Protein AF-A0A482UUP2-F1 (afdb_monomer_lite)

Structure (mmCIF, N/CA/C/O backbone):
data_AF-A0A482UUP2-F1
#
_entry.id   AF-A0A482UUP2-F1
#
loop_
_atom_site.group_PDB
_atom_site.id
_atom_site.type_symbol
_atom_site.label_atom_id
_atom_site.label_alt_id
_atom_site.label_comp_id
_atom_site.label_asym_id
_atom_site.label_entity_id
_atom_site.label_seq_id
_atom_site.pdbx_PDB_ins_code
_atom_site.Cartn_x
_atom_site.Cartn_y
_atom_site.Cartn_z
_atom_site.occupancy
_atom_site.B_iso_or_equiv
_atom_site.auth_seq_id
_atom_site.auth_comp_id
_atom_site.auth_asym_id
_atom_site.auth_atom_id
_atom_site.pdbx_PDB_model_num
ATOM 1 N N . MET A 1 1 ? -12.641 14.342 15.164 1.00 55.00 1 MET A N 1
ATOM 2 C CA . MET A 1 1 ? -12.255 13.342 14.143 1.00 55.00 1 MET A CA 1
ATOM 3 C C . MET A 1 1 ? -11.892 12.062 14.895 1.00 55.00 1 MET A C 1
ATOM 5 O O . MET A 1 1 ? -10.738 11.858 15.226 1.00 55.00 1 MET A O 1
ATOM 9 N N . GLU A 1 2 ? -12.896 11.275 15.295 1.00 82.50 2 GLU A N 1
ATOM 10 C CA . GLU A 1 2 ? -12.756 10.237 16.344 1.00 82.50 2 GLU A CA 1
ATOM 11 C C . GLU A 1 2 ? -12.435 8.827 15.820 1.00 82.50 2 GLU A C 1
ATOM 13 O O . GLU A 1 2 ? -12.237 7.910 16.610 1.00 82.50 2 GLU A O 1
ATOM 18 N N . LEU A 1 3 ? -12.377 8.633 14.499 1.00 93.75 3 LEU A N 1
ATOM 19 C CA . LEU A 1 3 ? -12.258 7.299 13.899 1.00 93.75 3 LEU A CA 1
ATOM 20 C C . LEU A 1 3 ? -10.816 6.786 13.815 1.00 93.75 3 LEU A C 1
ATOM 22 O O . LEU A 1 3 ? -10.605 5.584 13.927 1.00 93.75 3 LEU A O 1
ATOM 26 N N . ILE A 1 4 ? -9.821 7.665 13.654 1.00 95.31 4 ILE A N 1
ATOM 27 C CA . ILE A 1 4 ? -8.411 7.243 13.561 1.00 95.31 4 ILE A CA 1
ATOM 28 C C . ILE A 1 4 ? -7.958 6.548 14.855 1.00 95.31 4 ILE A C 1
ATOM 30 O O . ILE A 1 4 ? -7.448 5.435 14.751 1.00 95.31 4 ILE A O 1
ATOM 34 N N . PRO A 1 5 ? -8.197 7.097 16.068 1.00 96.44 5 PRO A N 1
ATOM 35 C CA . PRO A 1 5 ? -7.845 6.397 17.305 1.00 96.44 5 PRO A CA 1
ATOM 36 C C . PRO A 1 5 ? -8.550 5.041 17.452 1.00 96.44 5 PRO A C 1
ATOM 38 O O . PRO A 1 5 ? -7.939 4.089 17.929 1.00 96.44 5 PRO A O 1
ATOM 41 N N . GLN A 1 6 ? -9.804 4.930 16.996 1.00 96.94 6 GLN A N 1
ATOM 42 C CA . GLN A 1 6 ? -10.548 3.664 17.012 1.00 96.94 6 GLN A CA 1
ATOM 43 C C . GLN A 1 6 ? -9.904 2.629 16.086 1.00 96.94 6 GLN A C 1
ATOM 45 O O . GLN A 1 6 ? -9.666 1.500 16.509 1.00 96.94 6 GLN A O 1
ATOM 50 N N . VAL A 1 7 ? -9.537 3.024 14.860 1.00 97.06 7 VAL A N 1
ATOM 51 C CA . VAL A 1 7 ? -8.781 2.162 13.941 1.00 97.06 7 VAL A CA 1
ATOM 52 C C . VAL A 1 7 ? -7.454 1.743 14.572 1.00 97.06 7 VAL A C 1
ATOM 54 O O . VAL A 1 7 ? -7.186 0.551 14.659 1.00 97.06 7 VAL A O 1
ATOM 57 N N . ARG A 1 8 ? -6.660 2.696 15.081 1.00 96.62 8 ARG A N 1
ATOM 58 C CA . ARG A 1 8 ? -5.367 2.427 15.736 1.00 96.62 8 ARG A CA 1
ATOM 59 C C . ARG A 1 8 ? -5.500 1.394 16.852 1.00 96.62 8 ARG A C 1
ATOM 61 O O . ARG A 1 8 ? -4.713 0.455 16.901 1.00 96.62 8 ARG A O 1
ATOM 68 N N . SER A 1 9 ? -6.513 1.540 17.707 1.00 96.81 9 SER A N 1
ATOM 69 C CA . SER A 1 9 ? -6.756 0.619 18.824 1.00 96.81 9 SER A CA 1
ATOM 70 C C . SER A 1 9 ? -7.158 -0.797 18.399 1.00 96.81 9 SER A C 1
ATOM 72 O O . SER A 1 9 ? -6.972 -1.732 19.172 1.00 96.81 9 SER A O 1
ATOM 74 N N . ALA A 1 10 ? -7.706 -0.960 17.192 1.00 97.12 10 ALA A N 1
ATOM 75 C CA . ALA A 1 10 ? -8.168 -2.241 16.663 1.00 97.12 10 ALA A CA 1
ATOM 76 C C . ALA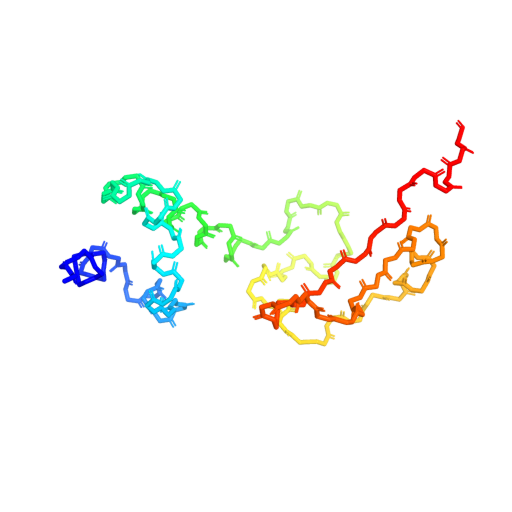 A 1 10 ? -7.127 -2.961 15.785 1.00 97.12 10 ALA A C 1
ATOM 78 O O . ALA A 1 10 ? -7.302 -4.138 15.471 1.00 97.12 10 ALA A O 1
ATOM 79 N N . LEU A 1 11 ? -6.065 -2.270 15.362 1.00 96.94 11 LEU A N 1
ATOM 80 C CA . LEU A 1 11 ? -4.982 -2.837 14.559 1.00 96.94 11 LEU A CA 1
ATOM 81 C C . LEU A 1 11 ? -3.878 -3.426 15.444 1.00 96.94 11 LEU A C 1
ATOM 83 O O . LEU A 1 11 ? -3.666 -2.992 16.576 1.00 96.94 11 LEU A O 1
ATOM 87 N N . SER A 1 12 ? -3.133 -4.394 14.904 1.00 96.94 12 SER A N 1
ATOM 88 C CA . SER A 1 12 ? -1.919 -4.887 15.558 1.00 96.94 12 SER A CA 1
ATOM 89 C C . SER A 1 12 ? -0.839 -3.799 15.609 1.00 96.94 12 SER A C 1
ATOM 91 O O . SER A 1 12 ? -0.843 -2.846 14.825 1.00 96.94 12 SER A O 1
ATOM 93 N N . GLU A 1 13 ? 0.112 -3.942 16.531 1.00 96.94 13 GLU A N 1
ATOM 94 C CA . GLU A 1 13 ? 1.255 -3.027 16.658 1.00 96.94 13 GLU A CA 1
ATOM 95 C C . GLU A 1 13 ? 2.096 -2.965 15.372 1.00 96.94 13 GLU A C 1
ATOM 97 O O . GLU A 1 13 ? 2.530 -1.891 14.955 1.00 96.94 13 GLU A O 1
ATOM 102 N N . GLU A 1 14 ? 2.249 -4.104 14.696 1.00 96.19 14 GLU A N 1
ATOM 103 C CA . GLU A 1 14 ? 2.981 -4.212 13.434 1.00 96.19 14 GLU A CA 1
ATOM 104 C C . GLU A 1 14 ? 2.333 -3.367 12.326 1.00 96.19 14 GLU A C 1
ATOM 106 O O . GLU A 1 14 ? 2.991 -2.518 11.728 1.00 96.19 14 GLU A O 1
ATOM 111 N N . ILE A 1 15 ? 1.017 -3.513 12.114 1.00 96.69 15 ILE A N 1
ATOM 112 C CA . ILE A 1 15 ? 0.279 -2.703 11.131 1.00 96.69 15 ILE A CA 1
ATOM 113 C C . ILE A 1 15 ? 0.359 -1.221 11.505 1.00 96.69 15 ILE A C 1
ATOM 115 O O . ILE A 1 15 ? 0.538 -0.362 10.643 1.00 96.69 15 ILE A O 1
ATOM 119 N N . ASN A 1 16 ? 0.232 -0.914 12.798 1.00 96.44 16 ASN A N 1
ATOM 120 C CA . ASN A 1 16 ? 0.292 0.457 13.279 1.00 96.44 16 ASN A CA 1
ATOM 121 C C . ASN A 1 16 ? 1.639 1.128 12.990 1.00 96.44 16 ASN A C 1
ATOM 123 O O . ASN A 1 16 ? 1.655 2.320 12.687 1.00 96.44 16 ASN A O 1
ATOM 127 N N . THR A 1 17 ? 2.736 0.377 13.051 1.00 95.31 17 THR A N 1
ATOM 128 C CA . THR A 1 17 ? 4.087 0.882 12.774 1.00 95.31 17 THR A CA 1
ATOM 129 C C . THR A 1 17 ? 4.295 1.173 11.286 1.00 95.31 17 THR A C 1
ATOM 131 O O . THR A 1 17 ? 4.951 2.148 10.932 1.00 95.31 17 THR A O 1
ATOM 134 N N . GLU A 1 18 ? 3.686 0.376 10.407 1.00 94.50 18 GLU A N 1
ATOM 135 C CA . GLU A 1 18 ? 3.831 0.503 8.950 1.00 94.50 18 GLU A CA 1
ATOM 136 C C . GLU A 1 18 ? 2.933 1.577 8.317 1.00 94.50 18 GLU A C 1
ATOM 138 O O . GLU A 1 18 ? 3.063 1.876 7.129 1.00 94.50 18 GLU A O 1
ATOM 143 N N . MET A 1 19 ? 2.006 2.160 9.080 1.00 93.88 19 MET A N 1
ATOM 144 C CA . MET A 1 19 ? 1.001 3.082 8.554 1.00 93.88 19 MET A CA 1
ATOM 145 C C . MET A 1 19 ? 1.018 4.430 9.262 1.00 93.88 19 MET A C 1
ATOM 147 O O . MET A 1 19 ? 0.947 4.516 10.489 1.00 93.88 19 MET A O 1
ATOM 151 N N . SER A 1 20 ? 0.990 5.508 8.481 1.00 95.69 20 SER A N 1
ATOM 152 C CA . SER A 1 20 ? 0.724 6.848 8.999 1.00 95.69 20 SER A CA 1
ATOM 153 C C . SER A 1 20 ? -0.778 7.080 9.221 1.00 95.69 20 SER A C 1
ATOM 155 O O . SER A 1 20 ? -1.635 6.363 8.697 1.00 95.69 20 SER A O 1
ATOM 157 N N . ASP A 1 21 ? -1.131 8.131 9.965 1.00 96.12 21 ASP A N 1
ATOM 158 C CA . ASP A 1 21 ? -2.537 8.538 10.117 1.00 96.12 21 ASP A CA 1
ATOM 159 C C . ASP A 1 21 ? -3.161 8.959 8.779 1.00 96.12 21 ASP A C 1
ATOM 161 O O . ASP A 1 21 ? -4.366 8.793 8.566 1.00 96.12 21 ASP A O 1
ATOM 165 N N . PHE A 1 22 ? -2.339 9.458 7.851 1.00 96.06 22 PHE A N 1
ATOM 166 C CA . PHE A 1 22 ? -2.773 9.777 6.497 1.00 96.06 22 PHE A CA 1
ATOM 167 C C . PHE A 1 22 ? -3.161 8.511 5.724 1.00 96.06 22 PHE A C 1
ATOM 169 O O . PHE A 1 22 ? -4.192 8.501 5.051 1.00 96.06 22 PHE A O 1
ATOM 176 N N . ASP A 1 23 ? -2.412 7.416 5.876 1.00 95.75 23 ASP A N 1
ATOM 177 C CA . ASP A 1 23 ? -2.759 6.134 5.255 1.00 95.75 23 ASP A CA 1
ATOM 178 C C . ASP A 1 23 ? -4.085 5.600 5.799 1.00 95.75 23 ASP A C 1
ATOM 180 O O . ASP A 1 23 ? -4.974 5.252 5.021 1.00 95.75 23 ASP A O 1
ATOM 184 N N . ILE A 1 24 ? -4.282 5.636 7.122 1.00 96.75 24 ILE A N 1
ATOM 185 C CA . ILE A 1 24 ? -5.557 5.256 7.756 1.00 96.75 24 ILE A CA 1
ATOM 186 C C . ILE A 1 24 ? -6.719 6.095 7.209 1.00 96.75 24 ILE A C 1
ATOM 188 O O . ILE A 1 24 ? -7.779 5.550 6.883 1.00 96.75 24 ILE A O 1
ATOM 192 N N . CYS A 1 25 ? -6.524 7.408 7.049 1.00 96.88 25 CYS A N 1
ATOM 193 C CA . CYS A 1 25 ? -7.525 8.284 6.443 1.00 96.88 25 CYS A CA 1
ATOM 194 C C . CYS A 1 25 ? -7.917 7.827 5.033 1.00 96.88 25 CYS A C 1
ATOM 196 O O . CY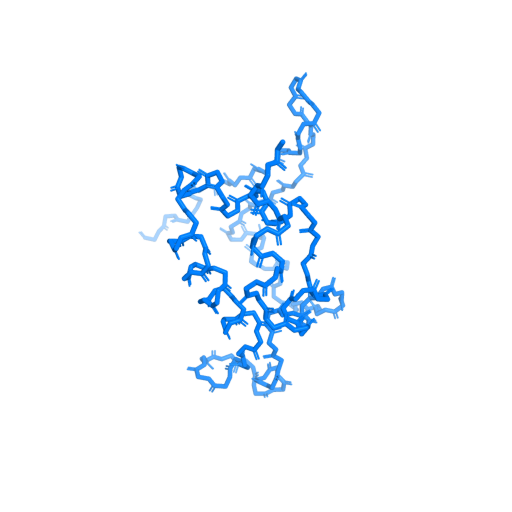S A 1 25 ? -9.104 7.840 4.702 1.00 96.88 25 CYS A O 1
ATOM 198 N N . ARG A 1 26 ? -6.959 7.385 4.209 1.00 96.88 26 ARG A N 1
ATOM 199 C CA . ARG A 1 26 ? -7.245 6.898 2.848 1.00 96.88 26 ARG A CA 1
ATOM 200 C C . ARG A 1 26 ? -8.169 5.682 2.869 1.00 96.88 26 ARG A C 1
ATOM 202 O O . ARG A 1 26 ? -9.119 5.642 2.087 1.00 96.88 26 ARG A O 1
ATOM 209 N N . PHE A 1 27 ? -7.948 4.733 3.780 1.00 97.81 27 PHE A N 1
ATOM 210 C CA . PHE A 1 27 ? -8.815 3.558 3.929 1.00 97.81 27 PHE A CA 1
ATOM 211 C C . PHE A 1 27 ? -10.216 3.926 4.427 1.00 97.81 27 PHE A C 1
ATOM 213 O O . PHE A 1 27 ? -11.205 3.460 3.857 1.00 97.81 27 PHE A O 1
ATOM 220 N N . LEU A 1 28 ? -10.305 4.815 5.423 1.00 97.69 28 LEU A N 1
ATOM 221 C CA . LEU A 1 28 ? -11.582 5.323 5.931 1.00 97.69 28 LEU A CA 1
ATOM 222 C C . LEU A 1 28 ? -12.397 5.988 4.817 1.00 97.69 28 LEU A C 1
ATOM 224 O O . LEU A 1 28 ? -13.557 5.635 4.604 1.00 97.69 28 LEU A O 1
ATOM 228 N N . VAL A 1 29 ? -11.791 6.898 4.050 1.00 97.12 29 VAL A N 1
ATOM 229 C CA . VAL A 1 29 ? -12.463 7.580 2.933 1.00 97.12 29 VAL A CA 1
ATOM 230 C C . VAL A 1 29 ? -12.900 6.578 1.860 1.00 97.12 29 VAL A C 1
ATOM 232 O O . VAL A 1 29 ? -14.049 6.615 1.420 1.00 97.12 29 VAL A O 1
ATOM 235 N N . ALA A 1 30 ? -12.039 5.621 1.497 1.00 97.56 30 ALA A N 1
ATOM 236 C CA . ALA A 1 30 ? -12.337 4.596 0.491 1.00 97.56 30 ALA A CA 1
ATOM 237 C C . ALA A 1 30 ? -13.488 3.646 0.877 1.00 97.56 30 ALA A C 1
ATOM 239 O O . ALA A 1 30 ? -13.987 2.895 0.032 1.00 97.56 30 ALA A O 1
ATOM 240 N N . ARG A 1 31 ? -13.904 3.638 2.147 1.00 97.62 31 ARG A N 1
ATOM 241 C CA . ARG A 1 31 ? -15.014 2.824 2.663 1.00 97.62 31 ARG A CA 1
ATOM 242 C C . ARG A 1 31 ? -16.167 3.660 3.211 1.00 97.62 31 ARG A C 1
ATOM 244 O O . ARG A 1 31 ? -17.022 3.121 3.910 1.00 97.62 31 ARG A O 1
ATOM 251 N N . GLY A 1 32 ? -16.221 4.950 2.873 1.00 96.75 32 GLY A N 1
ATOM 252 C CA . GLY A 1 32 ? -17.295 5.845 3.309 1.00 96.75 32 GLY A CA 1
ATOM 253 C C . GLY A 1 32 ? -17.333 6.017 4.828 1.00 96.75 32 GLY A C 1
ATOM 254 O O . GLY A 1 32 ? -18.407 6.027 5.419 1.00 96.75 32 GLY A O 1
ATOM 255 N N . CYS A 1 33 ? -16.158 6.076 5.459 1.00 96.56 33 CYS A N 1
ATOM 256 C CA . CYS A 1 33 ? -15.956 6.154 6.907 1.00 96.56 33 CYS A CA 1
ATOM 257 C C . CYS A 1 33 ? -16.570 4.984 7.700 1.00 96.56 33 CYS A C 1
ATOM 259 O O . CYS A 1 33 ? -16.793 5.102 8.903 1.00 96.56 33 CYS A O 1
ATOM 261 N N . ASN A 1 34 ? -16.829 3.844 7.051 1.00 97.62 34 ASN A N 1
ATOM 262 C CA . ASN A 1 34 ? -17.263 2.629 7.731 1.00 97.62 34 ASN A CA 1
ATOM 263 C C . ASN A 1 34 ? -16.064 1.942 8.404 1.00 97.62 34 ASN A C 1
ATOM 265 O O . ASN A 1 34 ? -15.147 1.493 7.713 1.00 97.62 34 ASN A O 1
ATOM 269 N N . LEU A 1 35 ? -16.080 1.862 9.737 1.00 96.94 35 LEU A N 1
ATOM 270 C CA . LEU A 1 35 ? -14.961 1.360 10.537 1.00 96.94 35 LEU A CA 1
ATOM 271 C C . LEU A 1 35 ? -14.601 -0.093 10.193 1.00 96.94 35 LEU A C 1
ATOM 273 O O . LEU A 1 35 ? -13.465 -0.358 9.804 1.00 96.94 35 LEU A O 1
ATOM 277 N N . ASP A 1 36 ? -15.572 -1.005 10.247 1.00 97.50 36 ASP A N 1
ATOM 278 C CA . ASP A 1 36 ? -15.345 -2.443 10.044 1.00 97.50 36 ASP A CA 1
ATOM 279 C C . ASP A 1 36 ? -14.784 -2.747 8.652 1.00 97.50 36 ASP A C 1
ATOM 281 O O . ASP A 1 36 ? -13.786 -3.450 8.509 1.00 97.50 36 ASP A O 1
ATOM 285 N N . LYS A 1 37 ? -15.368 -2.146 7.608 1.00 98.19 37 LYS A N 1
ATOM 286 C CA . LYS A 1 37 ? -14.886 -2.308 6.228 1.00 98.19 37 LYS A CA 1
ATOM 287 C C . LYS A 1 37 ? -13.499 -1.708 6.022 1.00 98.19 37 LYS A C 1
ATOM 289 O O . LYS A 1 37 ? -12.750 -2.182 5.167 1.00 98.19 37 LYS A O 1
ATOM 294 N N . SER A 1 38 ? -13.170 -0.647 6.758 1.00 98.31 38 SER A N 1
ATOM 295 C CA . SER A 1 38 ? -11.839 -0.038 6.711 1.00 98.31 38 SER A CA 1
ATOM 296 C C . SER A 1 38 ? -10.812 -0.962 7.353 1.00 98.31 38 SER A C 1
ATOM 298 O O . SER A 1 38 ? -9.789 -1.233 6.734 1.00 98.31 38 SER A O 1
ATOM 300 N N . LEU A 1 39 ? -11.114 -1.520 8.529 1.00 98.25 39 LEU A N 1
ATOM 301 C CA . LEU A 1 39 ? -10.268 -2.510 9.201 1.00 98.25 39 LEU A CA 1
ATOM 302 C C . LEU A 1 39 ? -10.076 -3.767 8.348 1.00 98.25 39 LEU A C 1
ATOM 304 O O . LEU A 1 39 ? -8.953 -4.245 8.202 1.00 98.25 39 LEU A O 1
ATOM 308 N N . GLU A 1 40 ? -11.140 -4.282 7.732 1.00 98.44 40 GLU A N 1
ATOM 309 C CA . GLU A 1 40 ? -11.053 -5.419 6.812 1.00 98.44 40 GLU A CA 1
ATOM 310 C C . GLU A 1 40 ? -10.115 -5.112 5.632 1.00 98.44 40 GLU A C 1
ATOM 312 O O . GLU A 1 40 ? -9.266 -5.930 5.274 1.00 98.44 40 GLU A O 1
ATOM 317 N N . MET A 1 41 ? -10.235 -3.922 5.034 1.00 98.31 41 MET A N 1
ATOM 318 C CA . MET A 1 41 ? -9.384 -3.514 3.918 1.00 98.31 41 MET A CA 1
ATOM 319 C C . MET A 1 41 ? -7.924 -3.318 4.338 1.00 98.31 41 MET A C 1
ATOM 321 O O . MET A 1 41 ? -7.038 -3.737 3.597 1.00 98.31 41 MET A O 1
ATOM 325 N N . ILE A 1 42 ? -7.675 -2.725 5.508 1.00 98.31 42 ILE A N 1
ATOM 326 C CA . ILE A 1 42 ? -6.326 -2.535 6.056 1.00 98.31 42 ILE A CA 1
ATOM 327 C C . ILE A 1 42 ? -5.653 -3.888 6.280 1.00 98.31 42 ILE A C 1
ATOM 329 O O . ILE A 1 42 ? -4.531 -4.090 5.827 1.00 98.31 42 ILE A O 1
ATOM 333 N N . ASN A 1 43 ? -6.351 -4.844 6.897 1.00 97.94 43 ASN A N 1
ATOM 334 C CA . ASN A 1 43 ? -5.806 -6.183 7.113 1.00 97.94 43 ASN A CA 1
ATOM 335 C C . ASN A 1 43 ? -5.474 -6.883 5.787 1.00 97.94 43 ASN A C 1
ATOM 337 O O . ASN A 1 43 ? -4.392 -7.446 5.641 1.00 97.94 43 ASN A O 1
ATOM 341 N N . LYS A 1 44 ? -6.358 -6.803 4.782 1.00 97.75 44 LYS A N 1
ATOM 342 C CA . LYS A 1 44 ? -6.083 -7.364 3.447 1.00 97.75 44 LYS A CA 1
ATOM 343 C C . LYS A 1 44 ? -4.889 -6.694 2.769 1.00 97.75 44 LYS A C 1
ATOM 345 O O . LYS A 1 44 ? -4.070 -7.385 2.167 1.00 97.75 44 LYS A O 1
ATOM 350 N N . TRP A 1 45 ? -4.791 -5.367 2.861 1.00 97.00 45 TRP A N 1
ATOM 351 C CA . TRP A 1 45 ? -3.646 -4.625 2.342 1.00 97.00 45 TRP A CA 1
ATOM 352 C C . TRP A 1 45 ? -2.355 -5.060 3.030 1.00 97.00 45 TRP A C 1
ATOM 354 O O . TRP A 1 45 ? -1.382 -5.329 2.339 1.00 97.00 45 TRP A O 1
ATOM 364 N N . PHE A 1 46 ? -2.358 -5.196 4.355 1.00 97.19 46 PHE A N 1
ATOM 365 C CA . PHE A 1 46 ? -1.170 -5.569 5.111 1.00 97.19 46 PHE A CA 1
ATOM 366 C C . PHE A 1 46 ? -0.684 -6.983 4.780 1.00 97.19 46 PHE A C 1
ATOM 368 O O . PHE A 1 46 ? 0.511 -7.197 4.577 1.00 97.19 46 PHE A O 1
ATOM 375 N N . VAL A 1 47 ? -1.617 -7.933 4.644 1.00 95.62 47 VAL A N 1
ATOM 376 C CA . VAL A 1 47 ? -1.309 -9.288 4.166 1.00 95.62 47 VAL A CA 1
ATOM 377 C C . VAL A 1 47 ? -0.643 -9.229 2.796 1.00 95.62 47 VAL A C 1
ATOM 379 O O . VAL A 1 47 ? 0.382 -9.862 2.603 1.00 95.62 47 VAL A O 1
ATOM 382 N N . TRP A 1 48 ? -1.178 -8.455 1.849 1.00 94.19 48 TRP A N 1
ATOM 383 C CA . TRP A 1 48 ? -0.546 -8.293 0.536 1.00 94.19 48 TRP A CA 1
ATOM 384 C C . TRP A 1 48 ? 0.830 -7.615 0.627 1.00 94.19 48 TRP A C 1
ATOM 386 O O . TRP A 1 48 ? 1.786 -8.093 0.028 1.00 94.19 48 TRP A O 1
ATOM 396 N N . TYR A 1 49 ? 0.939 -6.539 1.404 1.00 93.62 49 TYR A N 1
ATOM 397 C CA . TYR A 1 49 ? 2.141 -5.718 1.562 1.00 93.62 49 TYR A CA 1
ATOM 398 C C . TYR A 1 49 ? 3.331 -6.505 2.129 1.00 93.62 49 TYR A C 1
ATOM 400 O O . TYR A 1 49 ? 4.478 -6.223 1.787 1.00 93.62 49 TYR A O 1
ATOM 408 N N . THR A 1 50 ? 3.049 -7.519 2.947 1.00 93.50 50 THR A N 1
ATOM 409 C CA . THR A 1 50 ? 4.040 -8.406 3.569 1.00 93.50 50 THR A CA 1
ATOM 410 C C . THR A 1 50 ? 4.173 -9.762 2.876 1.00 93.50 50 THR A C 1
ATOM 412 O O . THR A 1 50 ? 5.021 -10.559 3.271 1.00 93.50 50 THR A O 1
ATOM 415 N N . LYS A 1 51 ? 3.363 -10.051 1.848 1.00 93.81 51 LYS A N 1
ATOM 416 C CA . LYS A 1 51 ? 3.380 -11.345 1.160 1.00 93.81 51 LYS A CA 1
ATOM 417 C C . LYS A 1 51 ? 4.562 -11.424 0.187 1.00 93.81 51 LYS A C 1
ATOM 419 O O . LYS A 1 51 ? 4.620 -10.602 -0.731 1.00 93.81 51 LYS A O 1
ATOM 424 N N . PRO A 1 52 ? 5.457 -12.420 0.327 1.00 92.12 52 PRO A N 1
ATOM 425 C CA . PRO A 1 52 ? 6.523 -12.646 -0.638 1.00 92.12 52 PRO A CA 1
ATOM 426 C C . PRO A 1 52 ? 5.985 -12.920 -2.040 1.00 92.12 52 PRO A C 1
ATOM 428 O O . PRO A 1 52 ? 4.902 -13.490 -2.213 1.00 92.12 52 PRO A O 1
ATOM 431 N N . PHE A 1 53 ? 6.771 -12.589 -3.058 1.00 88.88 53 PHE A N 1
ATOM 432 C CA . PHE A 1 53 ? 6.418 -12.852 -4.449 1.00 88.88 53 PHE A CA 1
ATOM 433 C C . PHE A 1 53 ? 6.596 -14.324 -4.874 1.00 88.88 53 PHE A C 1
ATOM 435 O O . PHE A 1 53 ? 6.618 -14.629 -6.066 1.00 88.88 53 PHE A O 1
ATOM 442 N N . THR A 1 54 ? 6.703 -15.255 -3.926 1.00 87.06 54 THR A N 1
ATOM 443 C CA . THR A 1 54 ? 6.969 -16.683 -4.164 1.00 87.06 54 THR A CA 1
ATOM 444 C C . THR A 1 54 ? 5.920 -17.372 -5.036 1.00 87.06 54 THR A C 1
ATOM 446 O O . THR A 1 54 ? 6.241 -18.337 -5.726 1.00 87.06 54 THR A O 1
ATOM 449 N N . GLU A 1 55 ? 4.685 -16.869 -5.040 1.00 83.31 55 GLU A N 1
ATOM 450 C CA . GLU A 1 55 ? 3.586 -17.380 -5.868 1.00 83.31 55 GLU A CA 1
ATOM 451 C C . GLU A 1 55 ? 3.573 -16.822 -7.301 1.00 83.31 55 GLU A C 1
ATOM 453 O O . GLU A 1 55 ? 2.805 -17.304 -8.132 1.00 83.31 55 GLU A O 1
ATOM 458 N N . TYR A 1 56 ? 4.394 -15.814 -7.608 1.00 78.94 56 TYR A N 1
ATOM 459 C CA . TYR A 1 56 ? 4.420 -15.174 -8.922 1.00 78.94 56 TYR A CA 1
ATOM 460 C C . TYR A 1 56 ? 5.575 -15.710 -9.774 1.00 78.94 56 TYR A C 1
ATOM 462 O O . TYR A 1 56 ? 6.658 -16.036 -9.278 1.00 78.94 56 TYR A O 1
ATOM 470 N N . GLU A 1 57 ? 5.370 -15.750 -11.091 1.00 78.19 57 GLU A N 1
ATOM 471 C CA . GLU A 1 57 ? 6.400 -16.110 -12.073 1.00 78.19 57 GLU A CA 1
ATOM 472 C C . GLU A 1 57 ? 7.398 -14.961 -12.283 1.00 78.19 57 GLU A C 1
ATOM 474 O O . GLU A 1 57 ? 7.514 -14.383 -13.360 1.00 78.19 57 GLU A O 1
ATOM 479 N N . ILE A 1 58 ? 8.121 -14.608 -11.221 1.00 79.12 58 ILE A N 1
ATOM 480 C CA . ILE A 1 58 ? 9.159 -13.578 -11.244 1.00 79.12 58 ILE A CA 1
ATOM 481 C C . ILE A 1 58 ? 10.560 -14.189 -11.141 1.00 79.12 58 ILE A C 1
ATOM 483 O O . ILE A 1 58 ? 10.718 -15.387 -10.864 1.00 79.12 58 ILE A O 1
ATOM 487 N N . ASN A 1 59 ? 11.579 -13.344 -11.346 1.00 77.31 59 ASN A N 1
ATOM 488 C CA . ASN A 1 59 ? 12.986 -13.706 -11.179 1.00 77.31 59 ASN A CA 1
ATOM 489 C C . ASN A 1 59 ? 13.185 -14.443 -9.833 1.00 77.31 59 ASN A C 1
ATOM 491 O O . ASN A 1 59 ? 12.839 -13.874 -8.794 1.00 77.31 59 ASN A O 1
ATOM 495 N N . PRO A 1 60 ? 13.737 -15.676 -9.836 1.00 81.19 60 PRO A N 1
ATOM 496 C CA . PRO A 1 60 ? 13.985 -16.462 -8.629 1.00 81.19 60 PRO A CA 1
ATOM 497 C C . PRO A 1 60 ? 14.696 -15.702 -7.506 1.00 81.19 60 PRO A C 1
ATOM 499 O O . PRO A 1 60 ? 14.346 -15.885 -6.345 1.00 81.19 60 PRO A O 1
ATOM 502 N N . GLU A 1 61 ? 15.631 -14.812 -7.841 1.00 80.12 61 GLU A N 1
ATOM 503 C CA . GLU A 1 61 ? 16.407 -14.026 -6.872 1.00 80.12 61 GLU A CA 1
ATOM 504 C C . GLU A 1 61 ? 15.564 -12.979 -6.129 1.00 80.12 61 GLU A C 1
ATOM 506 O O . GLU A 1 61 ? 15.930 -12.538 -5.044 1.00 80.12 61 GLU A O 1
ATOM 511 N N . LYS A 1 62 ? 14.415 -12.596 -6.696 1.00 80.06 62 LYS A N 1
ATOM 512 C CA . LYS A 1 62 ? 13.500 -11.589 -6.145 1.00 80.06 62 LYS A CA 1
ATOM 513 C C . LYS A 1 62 ? 12.256 -12.207 -5.485 1.00 80.06 62 LYS A C 1
ATOM 515 O O . LYS A 1 62 ? 11.409 -11.465 -5.003 1.00 80.06 62 LYS A O 1
ATOM 520 N N . ARG A 1 63 ? 12.119 -13.543 -5.444 1.00 84.62 63 ARG A N 1
ATOM 521 C CA . ARG A 1 63 ? 10.904 -14.237 -4.949 1.00 84.62 63 ARG A CA 1
ATOM 522 C C . ARG A 1 63 ? 10.620 -14.047 -3.466 1.00 84.62 63 ARG A C 1
ATOM 524 O O . ARG A 1 63 ? 9.456 -14.032 -3.081 1.00 84.62 63 ARG A O 1
ATOM 531 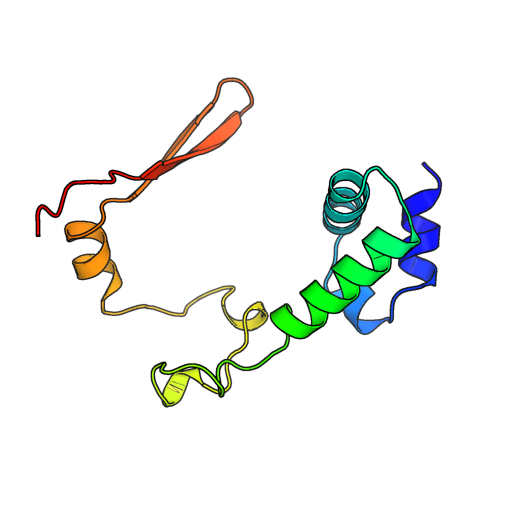N N . GLU A 1 64 ? 11.664 -13.902 -2.660 1.00 87.69 64 GLU A N 1
ATOM 532 C CA . GLU A 1 64 ? 11.527 -13.686 -1.215 1.00 87.69 64 GLU A CA 1
ATOM 533 C C . GLU A 1 64 ? 11.184 -12.233 -0.865 1.00 87.69 64 GLU A C 1
ATOM 535 O O . GLU A 1 64 ? 10.750 -11.963 0.252 1.00 87.69 64 GLU A O 1
ATOM 540 N N . LEU A 1 65 ? 11.343 -11.297 -1.812 1.00 88.00 65 LEU A N 1
ATOM 541 C CA . LEU A 1 65 ? 10.919 -9.915 -1.613 1.00 88.00 65 LEU A CA 1
ATOM 542 C C . LEU A 1 65 ? 9.397 -9.853 -1.515 1.00 88.00 65 LEU A C 1
ATOM 544 O O . LEU A 1 65 ? 8.681 -10.631 -2.149 1.00 88.00 65 LEU A O 1
ATOM 548 N N . CYS A 1 66 ? 8.905 -8.882 -0.761 1.00 90.69 66 CYS A N 1
ATOM 549 C CA . CYS A 1 66 ? 7.495 -8.523 -0.714 1.00 90.69 66 CYS A CA 1
ATOM 550 C C . CYS A 1 66 ? 7.303 -7.042 -1.081 1.00 90.69 66 CYS A C 1
ATOM 552 O O . CYS A 1 66 ? 8.281 -6.295 -1.174 1.00 90.69 66 CYS A O 1
ATOM 554 N N . PRO A 1 67 ? 6.063 -6.576 -1.331 1.00 90.50 67 PRO A N 1
ATOM 555 C CA . PRO A 1 67 ? 5.826 -5.196 -1.754 1.00 90.50 67 PRO A CA 1
ATOM 556 C C . PRO A 1 67 ? 6.444 -4.130 -0.839 1.00 90.50 67 PRO A C 1
ATOM 558 O O . PRO A 1 67 ? 6.869 -3.086 -1.332 1.00 90.50 67 PRO A O 1
ATOM 561 N N . LYS A 1 68 ? 6.536 -4.379 0.475 1.00 88.88 68 LYS A N 1
ATOM 562 C CA . LYS A 1 68 ? 7.195 -3.456 1.414 1.00 88.88 68 LYS A CA 1
ATOM 563 C C . LYS A 1 68 ? 8.691 -3.264 1.171 1.00 88.88 68 LYS A C 1
ATOM 565 O O . LYS A 1 68 ? 9.207 -2.195 1.486 1.00 88.88 68 LYS A O 1
ATOM 570 N N . ASP A 1 69 ? 9.354 -4.253 0.576 1.00 87.44 69 ASP A N 1
ATOM 571 C CA . ASP A 1 69 ? 10.795 -4.236 0.318 1.00 87.44 69 ASP A CA 1
ATOM 572 C C . ASP A 1 69 ? 11.141 -3.492 -0.980 1.00 87.44 69 ASP A C 1
ATOM 574 O O . ASP A 1 69 ? 12.307 -3.221 -1.251 1.00 87.44 69 ASP A O 1
ATOM 578 N N . LEU A 1 70 ? 10.138 -3.119 -1.78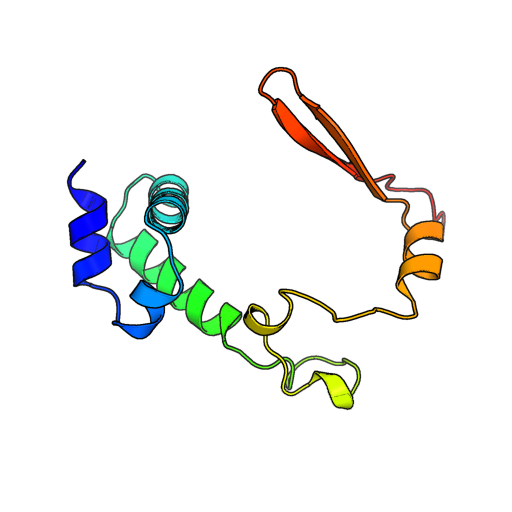6 1.00 80.88 70 LEU A N 1
ATOM 579 C CA . LEU A 1 70 ? 10.339 -2.458 -3.080 1.00 80.88 70 LEU A CA 1
ATOM 580 C C . LEU A 1 70 ? 10.745 -0.978 -2.971 1.00 80.88 70 LEU A C 1
ATOM 582 O O . LEU A 1 70 ? 10.814 -0.289 -3.987 1.00 80.88 70 LEU A O 1
ATOM 586 N N . LYS A 1 71 ? 10.942 -0.458 -1.754 1.00 63.75 71 LYS A N 1
ATOM 587 C CA . LYS A 1 71 ? 10.943 0.987 -1.510 1.00 63.75 71 LYS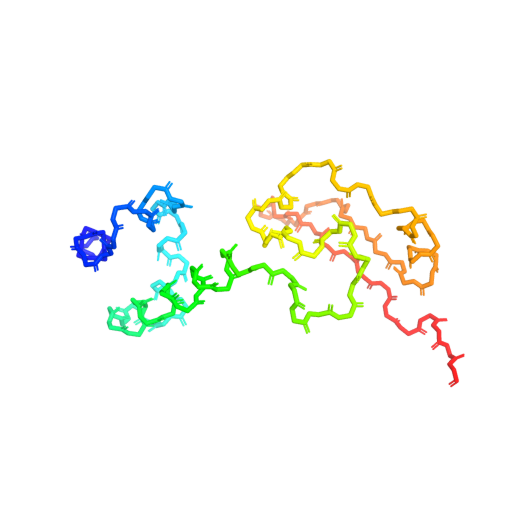 A CA 1
ATOM 588 C C . LYS A 1 71 ? 12.173 1.727 -2.021 1.00 63.75 71 LYS A C 1
ATOM 590 O O . LYS A 1 71 ? 12.005 2.896 -2.316 1.00 63.75 71 LYS A O 1
ATOM 595 N N . ASP A 1 72 ? 13.320 1.080 -2.229 1.00 54.94 72 ASP A N 1
ATOM 596 C CA . ASP A 1 72 ? 14.486 1.704 -2.868 1.00 54.94 72 ASP A CA 1
ATOM 597 C C . ASP A 1 72 ? 15.430 0.639 -3.459 1.00 54.94 72 ASP A C 1
ATOM 599 O O . ASP A 1 72 ? 15.813 -0.312 -2.781 1.00 54.94 72 ASP A O 1
ATOM 603 N N . GLY A 1 73 ? 15.853 0.804 -4.718 1.00 56.00 73 GLY A N 1
ATOM 604 C CA . GLY A 1 73 ? 17.028 0.098 -5.255 1.00 56.00 73 GLY A CA 1
ATOM 605 C C . GLY A 1 73 ? 16.796 -1.231 -5.978 1.00 56.00 73 GLY A C 1
ATOM 606 O O . GLY A 1 73 ? 17.772 -1.893 -6.332 1.00 56.00 73 GLY A O 1
ATOM 607 N N . ILE A 1 74 ? 15.553 -1.619 -6.271 1.00 67.31 74 ILE A N 1
ATOM 608 C CA . ILE A 1 74 ? 15.317 -2.718 -7.216 1.00 67.31 74 ILE A CA 1
ATOM 609 C C . ILE A 1 74 ? 15.396 -2.144 -8.622 1.00 67.31 74 ILE A C 1
ATOM 611 O O . ILE A 1 74 ? 14.412 -1.663 -9.175 1.00 67.31 74 ILE A O 1
ATOM 615 N N . THR A 1 75 ? 16.588 -2.195 -9.202 1.00 68.12 75 THR A N 1
ATOM 616 C CA . THR A 1 75 ? 16.755 -1.936 -10.626 1.00 68.12 75 THR A CA 1
ATOM 617 C C . THR A 1 75 ? 16.075 -3.051 -11.420 1.00 68.12 75 THR A C 1
ATOM 619 O O . THR A 1 75 ? 16.241 -4.251 -11.147 1.00 68.12 75 THR A O 1
ATOM 622 N N . ASP A 1 76 ? 15.256 -2.651 -12.388 1.00 73.50 76 ASP A N 1
ATOM 623 C CA . ASP A 1 76 ? 14.774 -3.532 -13.440 1.00 73.50 76 ASP A CA 1
ATOM 624 C C . ASP A 1 76 ? 15.616 -3.268 -14.690 1.00 73.50 76 ASP A C 1
ATOM 626 O O . ASP A 1 76 ? 15.558 -2.198 -15.290 1.00 73.50 76 ASP A O 1
ATOM 630 N N . GLU A 1 77 ? 16.443 -4.243 -15.065 1.00 80.12 77 GLU A N 1
ATOM 631 C CA . GLU A 1 77 ? 17.298 -4.170 -16.256 1.00 80.12 77 GLU A CA 1
ATOM 632 C C . GLU A 1 77 ? 16.482 -4.031 -17.550 1.00 80.12 77 GLU A C 1
ATOM 634 O O . GLU A 1 77 ? 17.018 -3.643 -18.585 1.00 80.12 77 GLU A O 1
ATOM 639 N N . LYS A 1 78 ? 15.184 -4.351 -17.501 1.00 79.44 78 LYS A N 1
ATOM 640 C CA . LYS A 1 78 ? 14.256 -4.233 -18.625 1.00 79.44 78 LYS A CA 1
ATOM 641 C C . LYS A 1 78 ? 13.428 -2.953 -18.593 1.00 79.44 78 LYS A C 1
ATOM 643 O O . LYS A 1 78 ? 12.649 -2.761 -19.522 1.00 79.44 78 LYS A O 1
ATOM 648 N N . GLU A 1 79 ? 13.592 -2.092 -17.588 1.00 82.19 79 GLU A N 1
ATOM 649 C CA . GLU A 1 79 ? 12.830 -0.841 -17.450 1.00 82.19 79 GLU A CA 1
ATOM 650 C C . GLU A 1 79 ? 12.959 0.034 -18.702 1.00 82.19 79 GLU A C 1
ATOM 652 O O . GLU A 1 79 ? 11.965 0.543 -19.208 1.00 82.19 79 GLU A O 1
ATOM 657 N N . GLU A 1 80 ? 14.171 0.155 -19.255 1.00 82.44 80 GLU A N 1
ATOM 658 C CA . GLU A 1 80 ? 14.427 0.947 -20.464 1.00 82.44 80 GLU A CA 1
ATOM 659 C C . GLU A 1 80 ? 13.655 0.393 -21.671 1.00 82.44 80 GLU A C 1
ATOM 661 O O . GLU A 1 80 ? 12.890 1.114 -22.309 1.00 82.44 80 GLU A O 1
ATOM 666 N N . MET A 1 81 ? 13.765 -0.916 -21.923 1.00 83.81 81 MET A N 1
ATOM 667 C CA . MET A 1 81 ? 13.019 -1.594 -22.989 1.00 83.81 81 MET A CA 1
ATOM 668 C C . MET A 1 81 ? 11.499 -1.489 -22.776 1.00 83.81 81 MET A C 1
ATOM 670 O O . MET A 1 81 ? 10.745 -1.304 -23.731 1.00 83.81 81 MET A O 1
ATOM 674 N N . PHE A 1 82 ? 11.026 -1.620 -21.534 1.00 82.25 82 PHE A N 1
ATOM 675 C CA . PHE A 1 82 ? 9.607 -1.495 -21.216 1.00 82.25 82 PHE A CA 1
ATOM 676 C C . PHE A 1 82 ? 9.109 -0.065 -21.443 1.00 82.25 82 PHE A C 1
ATOM 678 O O . PHE A 1 82 ? 8.052 0.106 -22.042 1.00 82.25 82 PHE A O 1
ATOM 685 N N . GLY A 1 83 ? 9.887 0.950 -21.060 1.00 81.88 83 GLY A N 1
ATOM 686 C CA . GLY A 1 83 ? 9.583 2.359 -21.305 1.00 81.88 83 GLY A CA 1
ATOM 687 C C . GLY A 1 83 ? 9.534 2.730 -22.792 1.00 81.88 83 GLY A C 1
ATOM 688 O O . GLY A 1 83 ? 8.768 3.612 -23.175 1.00 81.88 83 GLY A O 1
ATOM 689 N N . GLU A 1 84 ? 10.282 2.040 -23.659 1.00 82.75 84 GLU A N 1
ATOM 690 C CA . GLU A 1 84 ? 10.153 2.200 -25.116 1.00 82.75 84 GLU A CA 1
ATOM 691 C C . GLU A 1 84 ? 8.845 1.600 -25.658 1.00 82.75 84 GLU A C 1
ATOM 693 O O . GLU A 1 84 ? 8.177 2.212 -26.497 1.00 82.75 84 GLU A O 1
ATOM 698 N N . LEU A 1 85 ? 8.462 0.411 -25.177 1.00 84.44 85 LEU A N 1
ATOM 699 C CA . LEU A 1 85 ? 7.252 -0.302 -25.611 1.00 84.44 85 LEU A CA 1
ATOM 700 C C . LEU A 1 85 ? 5.965 0.308 -25.036 1.00 84.44 85 LEU A C 1
ATOM 702 O O . LEU A 1 85 ? 4.930 0.341 -25.705 1.00 84.44 85 LEU A O 1
ATOM 706 N N . PHE A 1 86 ? 6.041 0.801 -23.804 1.00 85.50 86 PHE A N 1
ATOM 707 C CA . PHE A 1 86 ? 4.960 1.411 -23.043 1.00 85.50 86 PHE A CA 1
ATOM 708 C C . PHE A 1 86 ? 5.456 2.729 -22.445 1.00 85.50 86 PHE A C 1
ATOM 710 O O . PHE A 1 86 ? 5.831 2.770 -21.279 1.00 85.50 86 PHE A O 1
ATOM 717 N N . PRO A 1 87 ? 5.469 3.827 -23.219 1.00 87.12 87 PRO A N 1
ATOM 718 C CA . PRO A 1 87 ? 5.978 5.095 -22.719 1.00 87.12 87 PRO A CA 1
ATOM 719 C C . PRO A 1 87 ? 5.129 5.645 -21.571 1.00 87.12 87 PRO A C 1
ATOM 721 O O . PRO A 1 87 ? 3.941 5.936 -21.747 1.00 87.12 87 PRO A O 1
ATOM 724 N N . TYR A 1 88 ? 5.759 5.859 -20.417 1.00 89.88 88 TYR A N 1
ATOM 725 C CA . TYR A 1 88 ? 5.198 6.587 -19.278 1.00 89.88 88 TYR A CA 1
ATOM 726 C C . TYR A 1 88 ? 6.167 7.654 -18.771 1.00 89.88 88 TYR A C 1
ATOM 728 O O . TYR A 1 88 ? 7.369 7.613 -19.022 1.00 89.88 88 TYR A O 1
ATOM 736 N N . SER A 1 89 ? 5.640 8.646 -18.057 1.00 88.88 89 SER A N 1
ATOM 737 C CA . SER A 1 89 ? 6.458 9.659 -17.390 1.00 88.88 89 SER A CA 1
ATOM 738 C C . SER A 1 89 ? 5.720 10.296 -16.213 1.00 88.88 89 SER A C 1
ATOM 740 O O . SER A 1 89 ? 4.501 10.436 -16.243 1.00 88.88 89 SER A O 1
ATOM 742 N N . ASN A 1 90 ? 6.462 10.725 -15.191 1.00 89.31 90 ASN A N 1
ATOM 743 C CA . ASN A 1 90 ? 5.949 11.547 -14.092 1.00 89.31 90 ASN A CA 1
ATOM 744 C C . ASN A 1 90 ? 6.463 12.984 -14.261 1.00 89.31 90 ASN A C 1
ATOM 746 O O . ASN A 1 90 ? 7.463 13.357 -13.651 1.00 89.31 90 ASN A O 1
ATOM 750 N N . ILE A 1 91 ? 5.843 13.766 -15.151 1.00 91.94 91 ILE A N 1
ATOM 751 C CA . ILE A 1 91 ? 6.304 15.122 -15.494 1.00 91.94 91 ILE A CA 1
ATOM 752 C C . ILE A 1 91 ? 5.196 16.145 -15.251 1.00 91.94 91 ILE A C 1
ATOM 754 O O . ILE A 1 91 ? 4.114 16.075 -15.842 1.00 91.94 91 ILE A O 1
ATOM 758 N N . GLY A 1 92 ? 5.542 17.156 -14.452 1.00 95.62 92 GLY A N 1
ATOM 759 C CA . GLY A 1 92 ? 4.696 18.299 -14.141 1.00 95.62 92 GLY A CA 1
ATOM 760 C C . GLY A 1 92 ? 3.750 18.060 -12.967 1.00 95.62 92 GLY A C 1
ATOM 761 O O . GLY A 1 92 ? 3.702 16.987 -12.365 1.00 95.62 92 GLY A O 1
ATOM 762 N N . GLU A 1 93 ? 2.986 19.100 -12.662 1.00 97.94 93 GLU A N 1
ATOM 763 C CA . GLU A 1 93 ? 1.985 19.113 -11.603 1.00 97.94 93 GLU A CA 1
ATOM 764 C C . GLU A 1 93 ? 0.683 19.716 -12.137 1.00 97.94 93 GLU A C 1
ATOM 766 O O . GLU A 1 93 ? 0.691 20.558 -13.043 1.00 97.94 93 GLU A O 1
ATOM 771 N N . ASP A 1 94 ? -0.451 19.287 -11.586 1.00 96.38 94 ASP A N 1
ATOM 772 C CA . ASP A 1 94 ? -1.734 19.923 -11.863 1.00 96.38 94 ASP A CA 1
ATOM 773 C C . ASP A 1 94 ? -1.868 21.275 -11.132 1.00 96.38 94 ASP A C 1
ATOM 775 O O . ASP A 1 94 ? -0.993 21.723 -10.391 1.00 96.38 94 ASP A O 1
ATOM 779 N N . LYS A 1 95 ? -3.009 21.953 -11.305 1.00 96.94 95 LYS A N 1
ATOM 780 C CA . LYS A 1 95 ? -3.269 23.263 -10.671 1.00 96.94 95 LYS A CA 1
ATOM 781 C C . LYS A 1 95 ? -3.275 23.232 -9.136 1.00 96.94 95 LYS A C 1
ATOM 783 O O . LYS A 1 95 ? -3.353 24.288 -8.515 1.00 96.94 95 LYS A O 1
ATOM 788 N N . GLN A 1 96 ? -3.280 22.049 -8.533 1.00 95.81 96 GLN A N 1
ATOM 789 C CA . GLN A 1 96 ? -3.310 21.819 -7.093 1.00 95.81 96 GLN A CA 1
ATOM 790 C C . GLN A 1 96 ? -1.958 21.301 -6.579 1.00 95.81 96 GLN A C 1
ATOM 792 O O . GLN A 1 96 ? -1.871 20.935 -5.408 1.00 95.81 96 GLN A O 1
ATOM 797 N N . GLY A 1 97 ? -0.924 21.273 -7.430 1.00 95.50 97 GLY A N 1
ATOM 798 C CA . GLY A 1 97 ? 0.402 20.760 -7.089 1.00 95.50 97 GLY A CA 1
ATOM 799 C C . GLY A 1 97 ? 0.467 19.232 -7.042 1.00 95.50 97 GLY A C 1
ATOM 800 O O . GLY A 1 97 ? 1.357 18.677 -6.406 1.00 95.50 97 GLY A O 1
ATOM 801 N N . ARG A 1 98 ? -0.501 18.517 -7.636 1.00 93.25 98 ARG A N 1
ATOM 802 C CA . ARG A 1 98 ? -0.485 17.048 -7.644 1.00 93.25 98 ARG A CA 1
ATOM 803 C C . ARG A 1 98 ? 0.380 16.552 -8.799 1.00 93.25 98 ARG A C 1
ATOM 805 O O . ARG A 1 98 ? 0.184 17.034 -9.916 1.00 93.25 98 ARG A O 1
ATOM 812 N N . PRO A 1 99 ? 1.279 15.579 -8.571 1.00 96.00 99 PRO A N 1
ATOM 813 C CA . PRO A 1 99 ? 2.117 15.034 -9.631 1.00 96.00 99 PRO A CA 1
ATOM 814 C C . PRO A 1 99 ? 1.257 14.404 -10.729 1.00 96.00 99 PRO A C 1
ATOM 816 O O . PRO A 1 99 ? 0.277 13.710 -10.440 1.00 96.00 99 PRO A O 1
ATOM 819 N N . ILE A 1 100 ? 1.625 14.648 -11.987 1.00 94.06 100 ILE A N 1
ATOM 820 C CA . ILE A 1 100 ? 0.936 14.075 -13.146 1.00 94.06 100 ILE A CA 1
ATOM 821 C C . ILE A 1 100 ? 1.701 12.849 -13.643 1.00 94.06 100 ILE A C 1
ATOM 823 O O . ILE A 1 100 ? 2.857 12.953 -14.054 1.00 94.06 100 ILE A O 1
ATOM 827 N N . TYR A 1 101 ? 1.014 11.706 -13.655 1.00 94.38 101 TYR A N 1
ATOM 828 C CA . TYR A 1 101 ? 1.447 10.500 -14.354 1.00 94.38 101 TYR A CA 1
ATOM 829 C C . TYR A 1 101 ? 0.864 10.495 -15.770 1.00 94.38 101 TYR A C 1
ATOM 831 O O . TYR A 1 101 ? -0.354 10.553 -15.952 1.00 94.38 101 TYR A O 1
ATOM 839 N N . TRP A 1 102 ? 1.740 10.430 -16.765 1.00 91.56 102 TRP A N 1
ATOM 840 C CA . TRP A 1 102 ? 1.394 10.266 -18.170 1.00 91.56 102 TRP A CA 1
ATOM 841 C C . TRP A 1 102 ? 1.680 8.836 -18.595 1.00 91.56 102 TRP A C 1
ATOM 843 O O . TRP A 1 102 ? 2.782 8.342 -18.378 1.00 91.56 102 TRP A O 1
ATOM 853 N N . GLU A 1 103 ? 0.727 8.222 -19.281 1.00 91.50 103 GLU A N 1
ATOM 854 C CA . GLU A 1 103 ? 0.890 6.936 -19.948 1.00 91.50 103 GLU A CA 1
ATOM 855 C C . GLU A 1 103 ? 0.409 7.089 -21.387 1.00 91.50 103 GLU A C 1
ATOM 857 O O . GLU A 1 103 ? -0.678 7.617 -21.642 1.00 91.50 103 GLU A O 1
ATOM 862 N N . ARG A 1 104 ? 1.219 6.644 -22.346 1.00 86.25 104 ARG A N 1
ATOM 863 C CA . ARG A 1 104 ? 0.808 6.588 -23.743 1.00 86.25 104 ARG A CA 1
ATOM 864 C C . ARG A 1 104 ? 0.349 5.173 -24.070 1.00 86.25 104 ARG A C 1
ATOM 866 O O . ARG A 1 104 ? 1.144 4.330 -24.469 1.00 86.25 104 ARG A O 1
ATOM 873 N N . SER A 1 105 ? -0.949 4.927 -23.948 1.00 81.38 105 SER A N 1
ATOM 874 C CA . SER A 1 105 ? -1.547 3.646 -24.335 1.00 81.38 105 SER A CA 1
ATOM 875 C C . SER A 1 105 ? -1.758 3.564 -25.864 1.00 81.38 105 SER A C 1
ATOM 877 O O . SER A 1 105 ? -1.923 4.583 -26.538 1.00 81.38 105 SER A O 1
ATOM 879 N N . GLY A 1 106 ? -1.759 2.351 -26.434 1.00 71.88 106 GLY A N 1
ATOM 880 C CA . GLY A 1 106 ? -2.076 2.113 -27.857 1.00 71.88 106 GLY A CA 1
ATOM 881 C C . GLY A 1 106 ? -0.928 2.329 -28.854 1.00 71.88 106 GLY A C 1
ATOM 882 O O . GLY A 1 106 ? -1.173 2.452 -30.051 1.00 71.88 106 GLY A O 1
ATOM 883 N N . VAL A 1 107 ? 0.320 2.384 -28.382 1.00 65.25 107 VAL A N 1
ATOM 884 C CA . VAL A 1 107 ? 1.516 2.533 -29.239 1.00 65.25 107 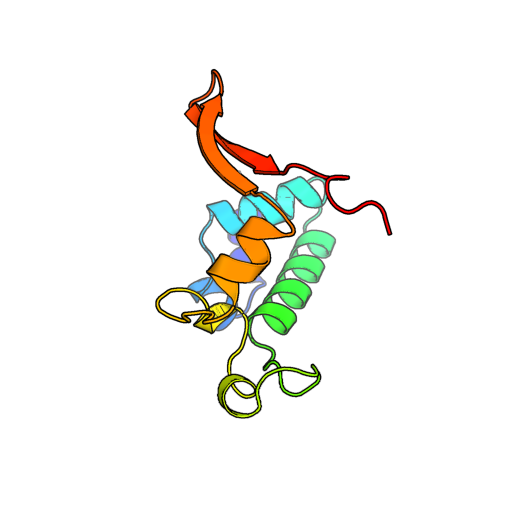VAL A CA 1
ATOM 885 C C . VAL A 1 107 ? 1.922 1.198 -29.884 1.00 65.25 107 VAL A C 1
ATOM 887 O O . VAL A 1 107 ? 2.511 1.191 -30.962 1.00 65.25 107 VAL A O 1
ATOM 890 N N . GLY A 1 108 ? 1.537 0.071 -29.276 1.00 55.78 108 GLY A N 1
ATOM 891 C CA . GLY A 1 108 ? 1.692 -1.274 -29.830 1.00 55.78 108 GLY A CA 1
ATOM 892 C C . GLY A 1 108 ? 0.423 -1.742 -30.536 1.00 55.78 108 GLY A C 1
ATOM 893 O O . GLY A 1 108 ? -0.451 -2.334 -29.907 1.00 55.78 108 GLY A O 1
ATOM 894 N N . GLY A 1 109 ? 0.318 -1.476 -31.838 1.00 50.12 109 GLY A N 1
ATOM 895 C CA . GLY A 1 109 ? -0.560 -2.264 -32.699 1.00 50.12 109 GLY A CA 1
ATOM 896 C C . GLY A 1 109 ? 0.040 -3.662 -32.836 1.00 50.12 109 GLY A C 1
ATOM 897 O O . GLY A 1 109 ? 1.050 -3.814 -33.520 1.00 50.12 109 GLY A O 1
ATOM 898 N N . TRP A 1 110 ? -0.547 -4.635 -32.143 1.00 50.03 110 TRP A N 1
ATOM 899 C CA . TRP A 1 110 ? -0.360 -6.058 -32.423 1.00 50.03 110 TRP A CA 1
ATOM 900 C C . TRP A 1 110 ? -1.446 -6.521 -33.391 1.00 50.03 110 TRP A C 1
ATOM 902 O O . TRP A 1 110 ? -2.615 -6.116 -33.186 1.00 50.03 110 TRP A O 1
#

Foldseek 3Di:
DPQLVVLLVVDDPVLNVVDDSVRLVVLCVVVVNDNVSSNVVSVVVVCQQCDFLLVPPDDPVRRRDGNVNPPDDPDDPCPVVVCVVKPWDQDDADPVRHTDIDTDPPPDDD

Sequence (110 aa):
MELIPQVRSALSEEINTEMSDFDICRFLVARGCNLDKSLEMINKWFVWYTKPFTEYEINPEKRELCPKDLKDGITDEKEEMFGELFPYSNIGEDKQGRPIYWERSGVGGW

Secondary structure (DSSP, 8-state):
--HHHHHHHHS-HHHHHH--HHHHHHHHHHTTT-HHHHHHHHHHHHHHHH--GGGSS--GGGTT--GGGGGS----TTHHHHHHHS-EEEEEE-TTSPEEEEE-TT----

Radius of gyration: 18.35 Å; chains: 1; bounding box: 35×41×52 Å

pLDDT: mean 88.45, std 11.64, range [50.03, 98.44]